Protein AF-A0AAD1YLP0-F1 (afdb_monomer_lite)

pLDDT: mean 80.9, std 15.74, range [44.53, 96.06]

Organism: NCBI:txid137838

Foldseek 3Di:
DALQVCCVPVHVQVGPVSVVVVLVVDDPVRSVVVVVVSCVVCVVVCPVPDPVVVVVRD

Secondary structure (DSSP, 8-state):
--HHHHHHHTSS-SSHHHHHHHHHTS-HHHHHHHHHHHHHHHHHHHTTS-HHHHTTT-

Sequence (58 aa):
MTFTEYLKYKEDFISKTHYYSFLETLPREGRRKVNMYYREKYRHFINDVPQYEQLKLL

Structure (mmCIF, N/CA/C/O backbone):
data_AF-A0AAD1YLP0-F1
#
_entry.id   AF-A0AAD1YLP0-F1
#
loop_
_atom_site.group_PDB
_atom_site.id
_atom_site.type_symbol
_atom_site.label_atom_id
_atom_site.label_alt_id
_atom_site.label_comp_id
_atom_site.label_asym_id
_atom_site.label_entity_id
_atom_site.label_seq_id
_atom_site.pdbx_PDB_ins_code
_atom_site.Cartn_x
_atom_site.Cartn_y
_atom_site.Cartn_z
_atom_site.occupancy
_atom_site.B_iso_or_equiv
_atom_site.auth_seq_id
_atom_site.auth_comp_id
_atom_site.auth_asym_id
_atom_site.auth_atom_id
_atom_site.pdbx_PDB_model_num
ATOM 1 N N . MET A 1 1 ? 10.503 -2.635 -11.532 1.00 74.75 1 MET A N 1
ATOM 2 C CA . MET A 1 1 ? 9.081 -2.391 -11.208 1.00 74.75 1 MET A CA 1
ATOM 3 C C . MET A 1 1 ? 9.001 -1.475 -10.000 1.00 74.75 1 MET A C 1
ATOM 5 O O . MET A 1 1 ? 9.749 -1.666 -9.048 1.00 74.75 1 MET A O 1
ATOM 9 N N . THR A 1 2 ? 8.122 -0.483 -10.044 1.00 81.62 2 THR A N 1
ATOM 10 C CA . THR A 1 2 ? 7.829 0.439 -8.943 1.00 81.62 2 THR A CA 1
ATOM 11 C C . THR A 1 2 ? 6.990 -0.237 -7.856 1.00 81.62 2 THR A C 1
ATOM 13 O O . THR A 1 2 ? 6.334 -1.250 -8.096 1.00 81.62 2 THR A O 1
ATOM 16 N N . PHE A 1 3 ? 6.945 0.349 -6.656 1.00 81.56 3 PHE A N 1
ATOM 17 C CA . PHE A 1 3 ? 6.058 -0.119 -5.580 1.00 81.56 3 PHE A CA 1
ATOM 18 C C . PHE A 1 3 ? 4.59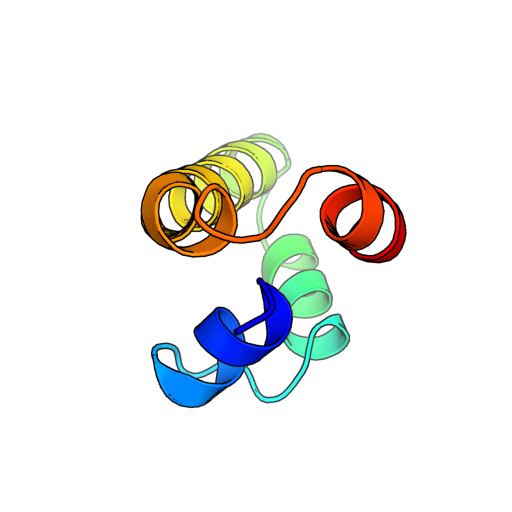6 -0.228 -6.035 1.00 81.56 3 PHE A C 1
ATOM 20 O O . PHE A 1 3 ? 3.930 -1.225 -5.776 1.00 81.56 3 PHE A O 1
ATOM 27 N N . THR A 1 4 ? 4.106 0.774 -6.768 1.00 81.75 4 THR A N 1
ATOM 28 C CA . THR A 1 4 ? 2.741 0.776 -7.302 1.00 81.75 4 THR A CA 1
ATOM 29 C C . THR A 1 4 ? 2.528 -0.312 -8.351 1.00 81.75 4 THR A C 1
ATOM 31 O O . THR A 1 4 ? 1.453 -0.897 -8.390 1.00 81.75 4 THR A O 1
ATOM 34 N N . GLU A 1 5 ? 3.527 -0.626 -9.176 1.00 85.81 5 GLU A N 1
ATOM 35 C CA . GLU A 1 5 ? 3.438 -1.748 -10.118 1.00 85.81 5 GLU A CA 1
ATOM 36 C C . GLU A 1 5 ? 3.363 -3.089 -9.390 1.00 85.81 5 GLU A C 1
ATOM 38 O O . GLU A 1 5 ? 2.535 -3.917 -9.753 1.00 85.81 5 GLU A O 1
ATOM 43 N N . TYR A 1 6 ? 4.143 -3.293 -8.327 1.00 88.38 6 TYR A N 1
ATOM 44 C CA . TYR A 1 6 ? 4.025 -4.506 -7.514 1.00 88.38 6 TYR A CA 1
ATOM 45 C C . TYR A 1 6 ? 2.645 -4.637 -6.870 1.00 88.38 6 TYR A C 1
ATOM 47 O O . TYR A 1 6 ? 2.034 -5.697 -6.973 1.00 88.38 6 TYR A O 1
ATOM 55 N N . LEU A 1 7 ? 2.111 -3.551 -6.308 1.00 87.00 7 LEU A N 1
ATOM 56 C CA . LEU A 1 7 ? 0.747 -3.540 -5.778 1.00 87.00 7 LEU A CA 1
ATOM 57 C C . LEU A 1 7 ? -0.317 -3.838 -6.848 1.00 87.00 7 LEU A C 1
ATOM 59 O O . LEU A 1 7 ? -1.361 -4.367 -6.505 1.00 87.00 7 LEU A O 1
ATOM 63 N N . LYS A 1 8 ? -0.074 -3.515 -8.123 1.00 88.44 8 LYS A N 1
ATOM 64 C CA . LYS A 1 8 ? -1.021 -3.793 -9.216 1.00 88.44 8 LYS A CA 1
ATOM 65 C C . LYS A 1 8 ? -0.908 -5.190 -9.809 1.00 88.44 8 LYS A C 1
ATOM 67 O O . LYS A 1 8 ? -1.909 -5.766 -10.210 1.00 88.44 8 LYS A O 1
ATOM 72 N N . TYR A 1 9 ? 0.314 -5.690 -9.964 1.00 88.44 9 TYR A N 1
ATOM 73 C CA . TYR A 1 9 ? 0.577 -6.948 -10.667 1.00 88.44 9 TYR A CA 1
ATOM 74 C C . TYR A 1 9 ? 0.629 -8.157 -9.739 1.00 88.44 9 TYR A C 1
ATOM 76 O O . TYR A 1 9 ? 0.484 -9.287 -10.204 1.00 88.44 9 TYR A O 1
ATOM 84 N N . LYS A 1 10 ? 0.926 -7.944 -8.454 1.00 88.69 10 LYS A N 1
ATOM 85 C CA . LYS A 1 10 ? 1.069 -9.015 -7.461 1.00 88.69 10 LYS A CA 1
ATOM 86 C C . LYS A 1 10 ? 0.002 -8.977 -6.376 1.00 88.69 10 LYS A C 1
ATOM 88 O O . LYS A 1 10 ? -0.101 -9.953 -5.645 1.00 88.69 10 LYS A O 1
ATOM 93 N N . GLU A 1 11 ? -0.756 -7.892 -6.282 1.00 87.25 11 GLU A N 1
ATOM 94 C CA . GLU A 1 11 ? -1.861 -7.725 -5.339 1.00 87.25 11 GLU A CA 1
ATOM 95 C C . GLU A 1 11 ? -3.092 -7.205 -6.096 1.00 87.25 11 GLU A C 1
ATOM 97 O O . GLU A 1 11 ? -2.981 -6.731 -7.227 1.00 87.25 11 GLU A O 1
ATOM 102 N N . ASP A 1 12 ? -4.262 -7.239 -5.461 1.00 88.88 12 ASP A N 1
ATOM 103 C CA . ASP A 1 12 ? -5.538 -6.829 -6.071 1.00 88.88 12 ASP A CA 1
ATOM 104 C C . ASP A 1 12 ? -5.746 -5.296 -6.112 1.00 88.88 12 ASP A C 1
ATOM 106 O O . ASP A 1 12 ? -6.870 -4.794 -6.235 1.00 88.88 12 ASP A O 1
ATOM 110 N N . PHE A 1 13 ? -4.681 -4.494 -5.996 1.00 90.69 13 PHE A N 1
ATOM 111 C CA . PHE A 1 13 ? -4.819 -3.038 -6.025 1.00 90.69 13 PHE A CA 1
ATOM 112 C C . PHE A 1 13 ? -4.804 -2.499 -7.453 1.00 90.69 13 PHE A C 1
ATOM 114 O O . PHE A 1 13 ? -3.816 -2.583 -8.158 1.00 90.69 13 PHE A O 1
ATOM 121 N N . ILE A 1 14 ? -5.866 -1.806 -7.860 1.00 89.69 14 ILE A N 1
ATOM 122 C CA . ILE A 1 14 ? -5.969 -1.210 -9.202 1.00 89.69 14 ILE A CA 1
ATOM 123 C C . ILE A 1 14 ? -5.004 -0.018 -9.397 1.00 89.69 14 ILE A C 1
ATOM 125 O O . ILE A 1 14 ? -4.529 0.248 -10.506 1.00 89.69 14 ILE A O 1
ATOM 129 N N . SER A 1 15 ? -4.700 0.730 -8.329 1.00 86.88 15 SER A N 1
ATOM 130 C CA . SER A 1 15 ? -3.848 1.927 -8.374 1.00 86.88 15 SER A CA 1
ATOM 131 C C . SER A 1 15 ? -3.248 2.282 -7.006 1.00 86.88 15 SER A C 1
ATOM 133 O O . SER A 1 15 ? -3.690 1.778 -5.972 1.00 86.88 15 SER A O 1
ATOM 135 N N . LYS A 1 16 ? -2.279 3.216 -6.988 1.00 85.75 16 LYS A N 1
ATOM 136 C CA . LYS A 1 16 ? -1.733 3.805 -5.745 1.00 85.75 16 LYS A CA 1
ATOM 137 C C . LYS A 1 16 ? -2.854 4.430 -4.898 1.00 85.75 16 LYS A C 1
ATOM 139 O O . LYS A 1 16 ? -2.873 4.256 -3.686 1.00 85.75 16 LYS A O 1
ATOM 144 N N . THR A 1 17 ? -3.815 5.097 -5.538 1.00 90.44 17 THR A N 1
ATOM 145 C CA . THR A 1 17 ? -4.977 5.697 -4.866 1.00 90.44 17 THR A CA 1
ATOM 146 C C . THR A 1 17 ? -5.888 4.639 -4.258 1.00 90.44 17 THR A C 1
ATOM 148 O O . THR A 1 17 ? -6.264 4.778 -3.103 1.00 90.44 17 THR A O 1
ATOM 151 N N . HIS A 1 18 ? -6.179 3.551 -4.982 1.00 93.06 18 HIS A N 1
ATOM 152 C CA . HIS A 1 18 ? -6.987 2.448 -4.449 1.00 93.06 18 HIS A CA 1
ATOM 153 C C . HIS A 1 18 ? -6.351 1.838 -3.191 1.00 93.06 18 HIS A C 1
ATOM 155 O O . HIS A 1 18 ? -7.031 1.608 -2.194 1.00 93.06 18 HIS A O 1
ATOM 161 N N . TYR A 1 19 ? -5.026 1.667 -3.204 1.00 92.88 19 TYR A N 1
ATOM 162 C CA . TYR A 1 19 ? -4.269 1.233 -2.032 1.00 92.88 19 TYR A CA 1
ATOM 163 C C . TYR A 1 19 ? -4.379 2.213 -0.853 1.00 92.88 19 TYR A C 1
ATOM 165 O O . TYR A 1 19 ? -4.601 1.786 0.279 1.00 92.88 19 TYR A O 1
ATOM 173 N N . TYR A 1 20 ? -4.269 3.524 -1.091 1.00 91.56 20 TYR A N 1
ATOM 174 C CA . TYR A 1 20 ? -4.437 4.510 -0.020 1.00 91.56 20 TYR A CA 1
ATOM 175 C C . TYR A 1 20 ? -5.861 4.556 0.531 1.00 91.56 20 TYR A C 1
ATOM 177 O O . TYR A 1 20 ? -6.018 4.612 1.746 1.00 91.56 20 TYR A O 1
ATOM 185 N N . SER A 1 21 ? -6.882 4.454 -0.320 1.00 94.69 21 SER A N 1
ATOM 186 C CA . SER A 1 21 ? -8.272 4.363 0.133 1.00 94.69 21 SER A CA 1
ATOM 187 C C . SER A 1 21 ? -8.495 3.128 1.007 1.00 94.69 21 SER A C 1
ATOM 189 O O . SER A 1 21 ? -9.112 3.234 2.061 1.00 94.69 21 SER A O 1
ATOM 191 N N . PHE A 1 22 ? -7.920 1.976 0.645 1.00 94.06 22 PHE A N 1
ATOM 192 C CA . PHE A 1 22 ? -7.925 0.788 1.506 1.00 94.06 22 PHE A CA 1
ATOM 193 C C . PHE A 1 22 ? -7.206 1.030 2.843 1.00 94.06 22 PHE A C 1
ATOM 195 O O . PHE A 1 22 ? -7.711 0.682 3.906 1.00 94.06 22 PHE A O 1
ATOM 202 N N . LEU A 1 23 ? -6.038 1.672 2.830 1.00 94.12 23 LEU A N 1
ATOM 203 C CA . LEU A 1 23 ? -5.340 2.042 4.063 1.00 94.12 23 LEU A CA 1
ATOM 204 C C . LEU A 1 23 ? -6.165 2.991 4.947 1.00 94.12 23 LEU A C 1
ATOM 206 O O . LEU A 1 23 ? -6.014 2.987 6.175 1.00 94.12 23 LEU A O 1
ATOM 210 N N . GLU A 1 24 ? -7.019 3.814 4.344 1.00 95.44 24 GLU A N 1
ATOM 211 C CA . GLU A 1 24 ? -7.902 4.732 5.054 1.00 95.44 24 GLU A CA 1
ATOM 212 C C . GLU A 1 24 ? -9.055 4.037 5.774 1.00 95.44 24 GLU A C 1
ATOM 214 O O . GLU A 1 24 ? -9.438 4.513 6.844 1.00 95.44 24 GLU A O 1
ATOM 219 N N . THR A 1 25 ? -9.518 2.879 5.289 1.00 96.06 25 THR A N 1
ATOM 220 C CA . THR A 1 25 ? -10.543 2.074 5.979 1.00 96.06 25 THR A CA 1
ATOM 221 C C . THR A 1 25 ? -10.016 1.383 7.238 1.00 96.06 25 THR A C 1
ATOM 223 O O . THR A 1 25 ? -10.796 0.846 8.022 1.00 96.06 25 THR A O 1
ATOM 226 N N . LEU A 1 26 ? -8.696 1.365 7.447 1.00 95.12 26 LEU A N 1
ATOM 227 C CA . LEU A 1 26 ? -8.068 0.739 8.606 1.00 95.12 26 LEU A CA 1
ATOM 228 C C . LEU A 1 26 ? -7.910 1.729 9.775 1.00 95.12 26 LEU A C 1
ATOM 230 O O . LEU A 1 26 ? -7.550 2.895 9.562 1.00 95.12 26 LEU A O 1
ATOM 234 N N . PRO A 1 27 ? -8.038 1.258 11.033 1.00 95.31 27 PRO A N 1
ATOM 235 C CA . PRO A 1 27 ? -7.611 2.016 12.203 1.00 95.31 27 PRO A CA 1
ATOM 236 C C . 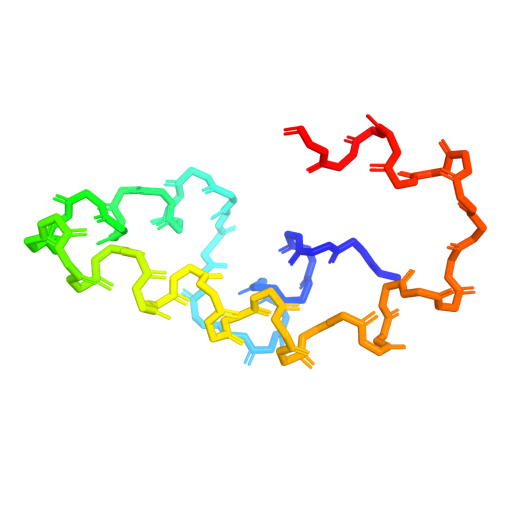PRO A 1 27 ? -6.140 2.428 12.095 1.00 95.31 27 PRO A C 1
ATOM 238 O O . PRO A 1 27 ? -5.338 1.754 11.445 1.00 95.31 27 PRO A O 1
ATOM 241 N N . ARG A 1 28 ? -5.749 3.501 12.792 1.00 90.94 28 ARG A N 1
ATOM 242 C CA . ARG A 1 28 ? -4.400 4.094 12.706 1.00 90.94 28 ARG A CA 1
ATOM 243 C C . ARG A 1 28 ? -3.262 3.073 12.839 1.00 90.94 28 ARG A C 1
ATOM 245 O O . ARG A 1 28 ? -2.277 3.152 12.105 1.00 90.94 28 ARG A O 1
ATOM 252 N N . GLU A 1 29 ? -3.384 2.123 13.762 1.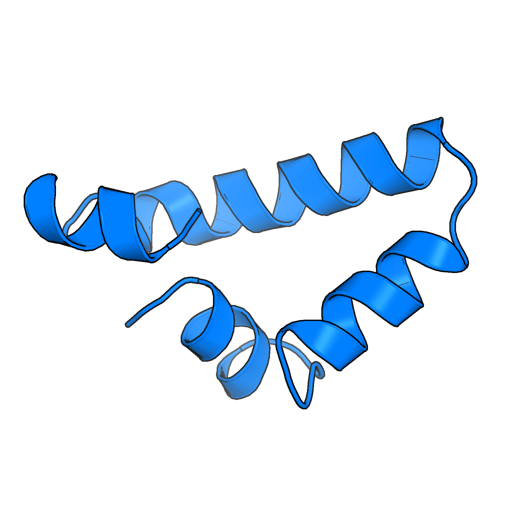00 93.19 29 GLU A N 1
ATOM 253 C CA . GLU A 1 29 ? -2.381 1.069 13.942 1.00 93.19 29 GLU A CA 1
ATOM 254 C C . GLU A 1 29 ? -2.381 0.044 12.806 1.00 93.19 29 GLU A C 1
ATOM 256 O O . GLU A 1 29 ? -1.312 -0.327 12.320 1.00 93.19 29 GLU A O 1
ATOM 261 N N . GLY A 1 30 ? -3.563 -0.370 12.342 1.00 93.19 30 GLY A N 1
ATOM 262 C CA . GLY A 1 30 ? -3.714 -1.269 11.197 1.00 93.19 30 GLY A CA 1
ATOM 263 C C . GLY A 1 30 ? -3.114 -0.660 9.934 1.00 93.19 30 GLY A C 1
ATOM 264 O O . GLY A 1 30 ? -2.310 -1.303 9.263 1.00 93.19 30 GLY A O 1
ATOM 265 N N . ARG A 1 31 ? -3.386 0.627 9.688 1.00 94.06 31 A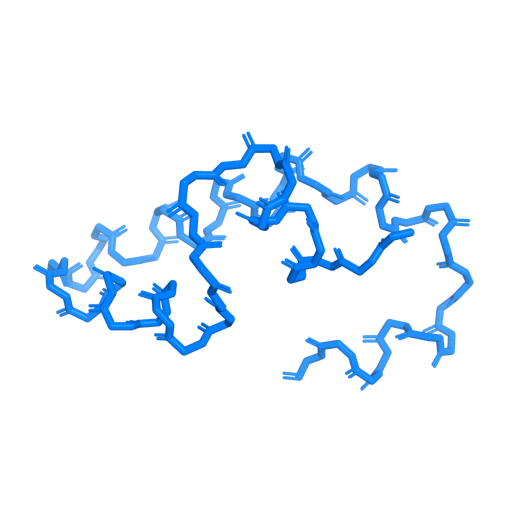RG A N 1
ATOM 266 C CA . ARG A 1 31 ? -2.794 1.396 8.588 1.00 94.06 31 ARG A CA 1
ATOM 267 C C . ARG A 1 31 ? -1.268 1.339 8.611 1.00 94.06 31 ARG A C 1
ATOM 269 O O . ARG A 1 31 ? -0.642 1.084 7.585 1.00 94.06 31 ARG A O 1
ATOM 276 N N . ARG A 1 32 ? -0.659 1.560 9.782 1.00 90.19 32 ARG A N 1
ATOM 277 C CA . ARG A 1 32 ? 0.803 1.507 9.952 1.00 90.19 32 ARG A CA 1
ATOM 278 C C . ARG A 1 32 ? 1.360 0.111 9.679 1.00 90.19 32 ARG A C 1
ATOM 280 O O . ARG A 1 32 ? 2.322 -0.003 8.926 1.00 90.19 32 ARG A O 1
ATOM 287 N N . LYS A 1 33 ? 0.750 -0.930 10.254 1.00 94.38 33 LYS A N 1
ATOM 288 C CA . LYS A 1 33 ? 1.202 -2.323 10.099 1.00 94.38 33 LYS A CA 1
ATOM 289 C C . LYS A 1 33 ? 1.111 -2.794 8.650 1.00 94.38 33 LYS A C 1
ATOM 291 O O . LYS A 1 33 ? 2.091 -3.306 8.120 1.00 94.38 33 LYS A O 1
ATOM 296 N N . VAL A 1 34 ? -0.023 -2.558 7.994 1.00 92.56 34 VAL A N 1
ATOM 297 C CA . VAL A 1 34 ? -0.242 -2.949 6.593 1.00 92.56 34 VAL A CA 1
ATOM 298 C C . VAL A 1 34 ? 0.705 -2.200 5.660 1.00 92.56 34 VAL A C 1
ATOM 300 O O . VAL A 1 34 ? 1.325 -2.812 4.791 1.00 92.56 34 VAL A O 1
ATOM 303 N N . ASN A 1 35 ? 0.896 -0.896 5.877 1.00 89.69 35 ASN A N 1
ATOM 304 C CA . ASN A 1 35 ? 1.821 -0.128 5.052 1.00 89.69 35 ASN A CA 1
ATOM 305 C C . ASN A 1 35 ? 3.280 -0.574 5.222 1.00 89.69 35 ASN A C 1
ATOM 307 O O . ASN A 1 35 ? 4.026 -0.624 4.246 1.00 89.69 35 ASN A O 1
ATOM 311 N N . MET A 1 36 ? 3.686 -0.927 6.443 1.00 89.06 36 MET A N 1
ATOM 312 C CA . MET A 1 36 ? 5.016 -1.478 6.706 1.00 89.06 36 MET A CA 1
ATOM 313 C C . MET A 1 36 ? 5.193 -2.861 6.067 1.00 89.06 36 MET A C 1
ATOM 315 O O . MET A 1 36 ? 6.219 -3.103 5.440 1.00 89.06 36 MET A O 1
ATOM 319 N N . TYR A 1 37 ? 4.180 -3.728 6.159 1.00 92.31 37 TYR A N 1
ATOM 320 C CA . TYR A 1 37 ? 4.200 -5.064 5.560 1.00 92.31 37 TYR A CA 1
ATOM 321 C C . TYR A 1 37 ? 4.471 -5.015 4.053 1.00 92.31 37 TYR A C 1
ATOM 323 O O . TYR A 1 37 ? 5.433 -5.623 3.589 1.00 92.31 37 TYR A O 1
ATOM 331 N N . TYR A 1 38 ? 3.678 -4.256 3.289 1.00 89.50 38 TYR A N 1
ATOM 332 C CA . TYR A 1 38 ? 3.867 -4.190 1.837 1.00 89.50 38 TYR A CA 1
ATOM 333 C C . TYR A 1 38 ? 5.180 -3.511 1.454 1.00 89.50 38 TYR A C 1
ATOM 335 O O . TYR A 1 38 ? 5.830 -3.935 0.498 1.00 89.50 38 TYR A O 1
ATOM 343 N N . ARG A 1 39 ? 5.604 -2.488 2.209 1.00 86.00 39 ARG A N 1
ATOM 344 C CA . ARG A 1 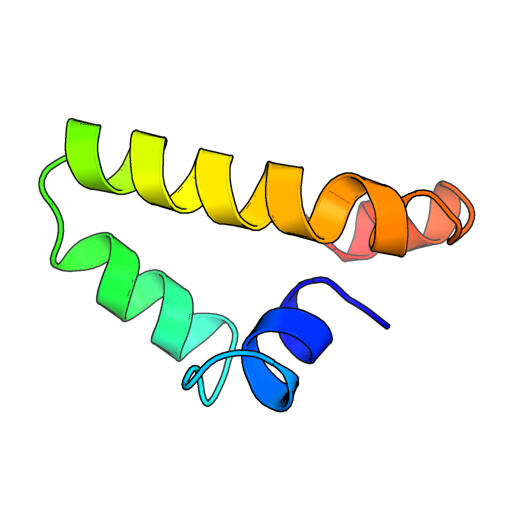39 ? 6.908 -1.856 1.989 1.00 86.00 39 ARG A CA 1
ATOM 345 C C . ARG A 1 39 ? 8.045 -2.853 2.154 1.00 86.00 39 ARG A C 1
ATOM 347 O O . ARG A 1 39 ? 8.849 -2.947 1.240 1.00 86.00 39 ARG A O 1
ATOM 354 N N . GLU A 1 40 ? 8.095 -3.614 3.246 1.00 88.00 40 GLU A N 1
ATOM 355 C CA . GLU A 1 40 ? 9.152 -4.614 3.460 1.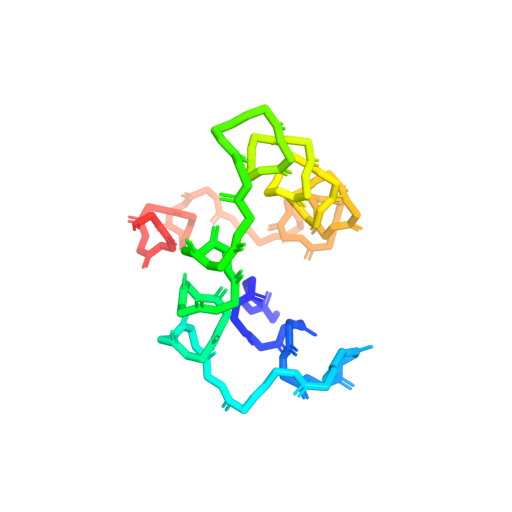00 88.00 40 GLU A CA 1
ATOM 356 C C . GLU A 1 40 ? 9.061 -5.775 2.459 1.00 88.00 40 GLU A C 1
ATOM 358 O O . GLU A 1 40 ? 10.081 -6.168 1.894 1.00 88.00 40 GLU A O 1
ATOM 363 N N . LYS A 1 41 ? 7.849 -6.257 2.143 1.00 89.44 41 LYS A N 1
ATOM 364 C CA . LYS A 1 41 ? 7.624 -7.318 1.143 1.00 89.44 41 LYS A CA 1
ATOM 365 C C . LYS A 1 41 ? 8.252 -6.979 -0.210 1.00 89.44 41 LYS A C 1
ATOM 367 O O . LYS A 1 41 ? 8.859 -7.844 -0.837 1.00 89.44 41 LYS A O 1
ATOM 372 N N . TYR A 1 42 ? 8.131 -5.724 -0.645 1.00 86.50 42 TYR A N 1
ATOM 373 C CA . TYR A 1 42 ? 8.667 -5.269 -1.931 1.00 86.50 42 TYR A CA 1
ATOM 374 C C . TYR A 1 42 ? 9.997 -4.526 -1.836 1.00 86.50 42 TYR A C 1
ATOM 376 O O . TYR A 1 42 ? 10.596 -4.221 -2.865 1.00 86.50 42 TYR A O 1
ATOM 384 N N . ARG A 1 43 ? 10.505 -4.274 -0.627 1.00 81.88 43 ARG A N 1
ATOM 385 C CA . ARG A 1 43 ? 11.764 -3.559 -0.388 1.00 81.88 43 ARG A CA 1
ATOM 386 C C . ARG A 1 43 ? 12.929 -4.206 -1.122 1.00 81.88 43 ARG A C 1
ATOM 388 O O . ARG A 1 43 ? 13.680 -3.509 -1.791 1.00 81.88 43 ARG A O 1
ATOM 395 N N . HIS A 1 44 ? 13.044 -5.529 -1.048 1.00 74.19 44 HIS A N 1
ATOM 396 C CA . HIS A 1 44 ? 14.112 -6.275 -1.720 1.00 74.19 44 HIS A CA 1
ATOM 397 C C . HIS A 1 44 ? 14.026 -6.203 -3.247 1.00 74.19 44 HIS A C 1
ATOM 399 O O . HIS A 1 44 ? 15.049 -6.211 -3.912 1.00 74.19 44 HIS A O 1
ATOM 405 N N . PHE A 1 45 ? 12.822 -6.051 -3.795 1.00 71.75 45 PHE A N 1
ATOM 406 C CA . PHE A 1 45 ? 12.595 -5.970 -5.237 1.00 71.75 45 PHE A CA 1
ATOM 407 C C . PHE A 1 45 ? 12.734 -4.549 -5.802 1.00 71.75 45 PHE A C 1
ATOM 409 O O . PHE A 1 45 ? 12.887 -4.373 -7.009 1.00 71.75 45 PHE A O 1
ATOM 416 N N . ILE A 1 46 ? 12.623 -3.535 -4.940 1.00 67.75 46 ILE A N 1
ATOM 417 C CA . ILE A 1 46 ? 12.765 -2.116 -5.293 1.00 67.75 46 ILE A CA 1
ATOM 418 C C . ILE A 1 46 ? 14.199 -1.635 -5.034 1.00 67.75 46 ILE A C 1
ATOM 420 O O . ILE A 1 46 ? 14.678 -0.759 -5.742 1.00 67.75 46 ILE A O 1
ATOM 424 N N . ASN A 1 47 ? 14.909 -2.213 -4.063 1.00 62.03 47 ASN A N 1
ATOM 425 C CA . ASN A 1 47 ? 16.297 -1.850 -3.761 1.00 62.03 47 ASN A CA 1
ATOM 426 C C . ASN A 1 47 ? 17.310 -2.283 -4.833 1.00 62.03 47 ASN A C 1
ATOM 428 O O . ASN A 1 47 ? 18.402 -1.724 -4.858 1.00 62.03 47 ASN A O 1
ATOM 432 N N . ASP A 1 48 ? 16.945 -3.198 -5.736 1.00 58.38 48 ASP A N 1
ATOM 433 C CA . ASP A 1 48 ? 17.713 -3.479 -6.961 1.00 58.38 48 ASP A CA 1
ATOM 434 C C . ASP A 1 48 ? 17.576 -2.366 -8.019 1.00 58.38 48 ASP A C 1
ATOM 436 O O . ASP A 1 48 ? 18.243 -2.388 -9.053 1.00 58.38 48 ASP A O 1
ATOM 440 N N . VAL A 1 49 ? 16.721 -1.367 -7.769 1.00 55.28 49 VAL A N 1
ATOM 441 C CA . VAL A 1 49 ? 16.569 -0.176 -8.604 1.00 55.28 49 VAL A CA 1
ATOM 442 C C . VAL A 1 49 ? 17.405 0.960 -7.997 1.00 55.28 49 VAL A C 1
ATOM 444 O O . VAL A 1 49 ? 17.264 1.253 -6.802 1.00 55.28 49 VAL A O 1
ATOM 447 N N . PRO A 1 50 ? 18.287 1.612 -8.778 1.00 53.09 50 PRO A N 1
ATOM 448 C CA . PRO A 1 50 ? 19.228 2.593 -8.250 1.00 53.09 50 PRO A CA 1
ATOM 449 C C . PRO A 1 50 ? 18.536 3.758 -7.518 1.00 53.09 50 PRO A C 1
ATOM 451 O O . PRO A 1 50 ? 17.475 4.238 -7.915 1.00 53.09 50 PRO A O 1
ATOM 454 N N . GLN A 1 51 ? 19.168 4.229 -6.434 1.00 53.94 51 GLN A N 1
ATOM 455 C CA . GLN A 1 51 ? 18.623 5.179 -5.444 1.00 53.94 51 GLN A CA 1
ATOM 456 C C . GLN A 1 51 ? 17.977 6.452 -6.021 1.00 53.94 51 GLN A C 1
ATOM 458 O O . GLN A 1 51 ? 17.068 7.006 -5.405 1.00 53.94 51 GLN A O 1
ATOM 463 N N . TYR A 1 52 ? 18.391 6.914 -7.204 1.00 54.28 52 TYR A N 1
ATOM 464 C CA . TYR A 1 52 ? 17.810 8.101 -7.839 1.00 54.28 52 TYR A CA 1
ATOM 465 C C . TYR A 1 52 ? 16.366 7.885 -8.332 1.00 54.28 52 TYR A C 1
ATOM 467 O O . TYR A 1 52 ? 15.599 8.846 -8.406 1.00 54.28 52 TYR A O 1
ATOM 475 N N . GLU A 1 53 ? 15.957 6.646 -8.622 1.00 53.44 53 GLU A N 1
ATOM 476 C CA . GLU A 1 53 ? 14.568 6.325 -8.984 1.00 53.44 53 GLU A CA 1
ATOM 477 C C . GLU A 1 53 ? 13.673 6.149 -7.751 1.00 53.44 53 GLU A C 1
ATOM 479 O O . GLU A 1 53 ? 12.457 6.321 -7.833 1.00 53.44 53 GLU A O 1
ATOM 484 N N . GLN A 1 54 ? 14.268 5.892 -6.581 1.00 52.22 54 GLN A N 1
ATOM 485 C CA . GLN A 1 54 ? 13.550 5.736 -5.312 1.00 52.22 54 GLN A CA 1
ATOM 486 C C . GLN A 1 54 ? 12.932 7.057 -4.825 1.00 52.22 54 GLN A C 1
ATOM 488 O O . GLN A 1 54 ? 11.858 7.054 -4.226 1.00 52.22 54 GLN A O 1
ATOM 493 N N . LEU A 1 55 ? 13.550 8.198 -5.147 1.00 47.62 55 LEU A N 1
ATOM 494 C CA . LEU A 1 55 ? 13.053 9.536 -4.794 1.00 47.62 55 LEU A CA 1
ATOM 495 C C . LEU A 1 55 ? 11.790 9.953 -5.565 1.00 47.62 55 LEU A C 1
ATOM 497 O O . LEU A 1 55 ? 11.059 10.817 -5.094 1.00 47.62 55 LEU A O 1
ATOM 501 N N . LYS A 1 56 ? 11.494 9.326 -6.711 1.00 46.22 56 LYS A N 1
ATOM 502 C CA . LYS A 1 56 ? 10.231 9.534 -7.448 1.00 46.22 56 LYS A CA 1
ATOM 503 C C . LYS A 1 56 ? 9.085 8.644 -6.941 1.00 46.22 56 LYS A C 1
ATOM 505 O O . LYS A 1 56 ? 7.965 8.756 -7.436 1.00 46.22 56 LYS A O 1
ATOM 510 N N . LEU A 1 57 ? 9.362 7.736 -5.998 1.00 48.31 57 LEU A N 1
ATOM 511 C CA . LEU A 1 57 ? 8.410 6.741 -5.488 1.00 48.31 57 LEU A CA 1
ATOM 512 C C . LEU A 1 57 ? 7.745 7.128 -4.158 1.00 48.31 57 LEU A C 1
ATOM 514 O O . LEU A 1 57 ? 6.714 6.534 -3.814 1.00 48.31 57 LEU A O 1
ATOM 518 N N . LEU A 1 58 ? 8.301 8.103 -3.432 1.00 44.53 58 LEU A N 1
ATOM 519 C CA . LEU A 1 58 ? 7.687 8.719 -2.248 1.00 44.53 58 LEU A CA 1
ATOM 520 C C . LEU A 1 58 ? 6.655 9.762 -2.689 1.00 44.53 58 LEU A C 1
ATOM 522 O O . LEU A 1 58 ? 5.466 9.552 -2.342 1.00 44.53 58 LEU A O 1
#

Radius of gyration: 11.68 Å; chains: 1; bounding box: 30×19×25 Å